Protein AF-A0A535GYM2-F1 (afdb_monomer_lite)

Radius of gyration: 23.07 Å; chains: 1; bounding box: 70×23×34 Å

Structure (mmCIF, N/CA/C/O backbone):
data_AF-A0A535GYM2-F1
#
_entry.id   AF-A0A535GYM2-F1
#
loop_
_atom_site.group_PDB
_atom_site.id
_atom_site.type_symbol
_atom_site.label_atom_id
_atom_site.label_alt_id
_atom_site.label_comp_id
_atom_site.label_asym_id
_atom_site.label_entity_id
_atom_site.label_seq_id
_atom_site.pdbx_PDB_ins_code
_atom_site.Cartn_x
_atom_site.Cartn_y
_atom_site.Cartn_z
_atom_site.occupancy
_atom_site.B_iso_or_equiv
_atom_site.auth_seq_id
_atom_site.auth_comp_id
_atom_site.auth_asym_id
_atom_site.auth_atom_id
_atom_site.pdbx_PDB_model_num
ATOM 1 N N . THR A 1 1 ? -8.607 0.084 -18.727 1.00 79.62 1 THR A N 1
ATOM 2 C CA . THR A 1 1 ? -8.901 0.576 -17.363 1.00 79.62 1 THR A CA 1
ATOM 3 C C . THR A 1 1 ? -7.667 1.225 -16.778 1.00 79.62 1 THR A C 1
ATOM 5 O O . THR A 1 1 ? -6.598 0.653 -16.924 1.00 79.62 1 THR A O 1
ATOM 8 N N . VAL A 1 2 ? -7.793 2.400 -16.154 1.00 90.62 2 VAL A N 1
ATOM 9 C CA . VAL A 1 2 ? -6.648 3.162 -15.600 1.00 90.62 2 VAL A CA 1
ATOM 10 C C . VAL A 1 2 ? -6.443 2.965 -14.089 1.00 90.62 2 VAL A C 1
ATOM 12 O O . VAL A 1 2 ? -5.373 3.256 -13.563 1.00 90.62 2 VAL A O 1
ATOM 15 N N . GLY A 1 3 ? -7.446 2.437 -13.386 1.00 96.44 3 GLY A N 1
ATOM 16 C CA . GLY A 1 3 ? -7.405 2.181 -11.949 1.00 96.44 3 GLY A CA 1
ATOM 17 C C . GLY A 1 3 ? -8.703 1.556 -11.435 1.00 96.44 3 GLY A C 1
ATOM 18 O O . GLY A 1 3 ? -9.611 1.279 -12.220 1.00 96.44 3 GLY A O 1
ATOM 19 N N . ALA A 1 4 ? -8.790 1.339 -10.124 1.00 97.69 4 ALA A N 1
ATOM 20 C CA . ALA A 1 4 ? -9.946 0.746 -9.455 1.00 97.69 4 ALA A CA 1
ATOM 21 C C . ALA A 1 4 ? -10.232 1.406 -8.098 1.00 97.69 4 ALA A C 1
ATOM 23 O O . ALA A 1 4 ? -9.313 1.755 -7.356 1.00 97.69 4 ALA A O 1
ATOM 24 N N . ALA A 1 5 ? -11.515 1.528 -7.745 1.00 97.31 5 ALA A N 1
ATOM 25 C CA . ALA A 1 5 ? -11.940 1.858 -6.388 1.00 97.31 5 ALA A CA 1
ATOM 26 C C . ALA A 1 5 ? -12.049 0.566 -5.564 1.00 97.31 5 ALA A C 1
ATOM 28 O O . ALA A 1 5 ? -12.943 -0.249 -5.781 1.00 97.31 5 ALA A O 1
ATOM 29 N N . LEU A 1 6 ? -11.134 0.377 -4.617 1.00 96.75 6 LEU A N 1
ATOM 30 C CA . LEU A 1 6 ? -10.981 -0.845 -3.837 1.00 96.75 6 LEU A CA 1
ATOM 31 C C . LEU A 1 6 ? -11.391 -0.625 -2.380 1.00 96.75 6 LEU A C 1
ATOM 33 O O . LEU A 1 6 ? -10.850 0.236 -1.680 1.00 96.75 6 LEU A O 1
ATOM 37 N N . ARG A 1 7 ? -12.329 -1.435 -1.887 1.00 96.38 7 ARG A N 1
ATOM 38 C CA . ARG A 1 7 ? -12.705 -1.443 -0.471 1.00 96.38 7 ARG A CA 1
ATOM 39 C C . ARG A 1 7 ? -11.862 -2.473 0.280 1.00 96.38 7 ARG A C 1
ATOM 41 O O . ARG A 1 7 ? -12.112 -3.664 0.184 1.00 96.38 7 ARG A O 1
ATOM 48 N N . THR A 1 8 ? -10.891 -1.995 1.049 1.00 95.06 8 THR A N 1
ATOM 49 C CA . THR A 1 8 ? -9.983 -2.825 1.864 1.00 95.06 8 THR A CA 1
ATOM 50 C C . THR A 1 8 ? -10.520 -3.114 3.268 1.00 95.06 8 THR A C 1
ATOM 52 O O . THR A 1 8 ? -10.086 -4.060 3.916 1.00 95.06 8 THR A O 1
ATOM 55 N N . ARG A 1 9 ? -11.480 -2.308 3.747 1.00 94.81 9 ARG A N 1
ATOM 56 C CA . ARG A 1 9 ? -12.137 -2.474 5.049 1.00 94.81 9 ARG A CA 1
ATOM 57 C C . ARG A 1 9 ? -13.642 -2.169 4.954 1.00 94.81 9 ARG A C 1
ATOM 59 O O . ARG A 1 9 ? -14.011 -1.173 4.317 1.00 94.81 9 ARG A O 1
ATOM 66 N N . PRO A 1 10 ? -14.516 -2.970 5.5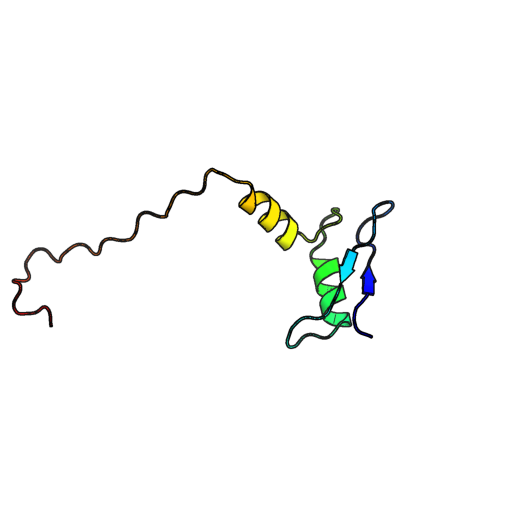96 1.00 94.50 10 PRO A N 1
ATOM 67 C CA . PRO A 1 10 ? -15.946 -2.677 5.688 1.00 94.50 10 PRO A CA 1
ATOM 68 C C . PRO A 1 10 ? -16.219 -1.304 6.311 1.00 94.50 10 PRO A C 1
ATOM 70 O O . PRO A 1 10 ? -15.479 -0.856 7.183 1.00 94.50 10 PRO A O 1
ATOM 73 N N . HIS A 1 11 ? -17.282 -0.636 5.854 1.00 95.44 11 HIS A N 1
ATOM 74 C CA . HIS A 1 11 ? -17.776 0.647 6.389 1.00 95.44 11 HIS A CA 1
ATOM 75 C C . HIS A 1 11 ? -16.791 1.833 6.372 1.00 95.44 11 HIS A C 1
ATOM 77 O O . HIS A 1 11 ? -17.080 2.885 6.932 1.00 95.44 11 HIS A O 1
ATOM 83 N N . VAL A 1 12 ? -15.652 1.716 5.684 1.00 95.81 12 VAL A N 1
ATOM 84 C CA . VAL A 1 12 ? -14.691 2.812 5.494 1.00 95.81 12 VAL A CA 1
ATOM 85 C C . VAL A 1 12 ? -14.666 3.247 4.026 1.00 95.81 12 VAL A C 1
ATOM 87 O O . VAL A 1 12 ? -14.993 2.463 3.133 1.00 95.81 12 VAL A O 1
ATOM 90 N N . LYS A 1 13 ? -14.286 4.505 3.755 1.00 96.94 13 LYS A N 1
ATOM 91 C CA . LYS A 1 13 ? -14.103 5.021 2.388 1.00 96.94 13 LYS A CA 1
ATOM 92 C C . LYS A 1 13 ? -13.174 4.100 1.571 1.00 96.94 13 LYS A C 1
ATOM 94 O O . LYS A 1 13 ? -12.117 3.725 2.088 1.00 96.94 13 LYS A O 1
ATOM 99 N N . PRO A 1 14 ? -13.506 3.770 0.310 1.00 96.81 14 PRO A N 1
ATOM 100 C CA . PRO A 1 14 ? -12.634 2.969 -0.551 1.00 96.81 14 PRO A CA 1
ATOM 101 C C . PRO A 1 14 ? -11.323 3.706 -0.864 1.00 96.81 14 PRO A C 1
ATOM 103 O O . PRO A 1 14 ? -11.228 4.924 -0.693 1.00 96.81 14 PRO A O 1
ATOM 106 N N . MET A 1 15 ? -10.301 2.969 -1.291 1.00 96.56 15 MET A N 1
ATOM 107 C CA . MET A 1 15 ? -9.044 3.509 -1.816 1.00 96.56 15 MET A CA 1
ATOM 108 C C . MET A 1 15 ? -9.063 3.499 -3.340 1.00 96.56 15 MET A C 1
ATOM 110 O O . MET A 1 15 ? -9.657 2.607 -3.935 1.00 96.56 15 MET A O 1
ATOM 114 N N . ILE A 1 16 ? -8.390 4.458 -3.969 1.00 97.62 16 ILE A N 1
ATOM 115 C CA . ILE A 1 16 ? -8.172 4.440 -5.416 1.00 97.62 16 ILE A CA 1
ATOM 116 C C . ILE A 1 16 ? -6.813 3.802 -5.680 1.00 97.62 16 ILE A C 1
ATOM 118 O O . ILE A 1 16 ? -5.810 4.257 -5.136 1.00 97.62 16 ILE A O 1
ATOM 122 N N . ILE A 1 17 ? -6.798 2.744 -6.487 1.00 97.44 17 ILE A N 1
ATOM 123 C CA . ILE A 1 17 ? -5.594 2.016 -6.880 1.00 97.44 17 ILE A CA 1
ATOM 124 C C . ILE A 1 17 ? -5.346 2.264 -8.359 1.00 97.44 17 ILE A C 1
ATOM 126 O O . ILE A 1 17 ? -6.221 2.014 -9.186 1.00 97.44 17 ILE A O 1
ATOM 130 N N . SER A 1 18 ? -4.148 2.723 -8.688 1.00 97.50 18 SER A N 1
ATOM 131 C CA . SER A 1 18 ? -3.633 2.771 -10.052 1.00 97.50 18 SER A CA 1
ATOM 132 C C . SER A 1 18 ? -2.487 1.778 -10.199 1.00 97.50 18 SER A C 1
ATOM 134 O O . SER A 1 18 ? -1.832 1.409 -9.223 1.00 97.50 18 SER A O 1
ATOM 136 N N . LEU A 1 19 ? -2.239 1.353 -11.432 1.00 96.94 19 LEU A N 1
ATOM 137 C CA . LEU A 1 19 ? -1.045 0.585 -11.770 1.00 96.94 19 LEU A CA 1
ATOM 138 C C . LEU A 1 19 ? 0.213 1.470 -11.729 1.00 96.94 1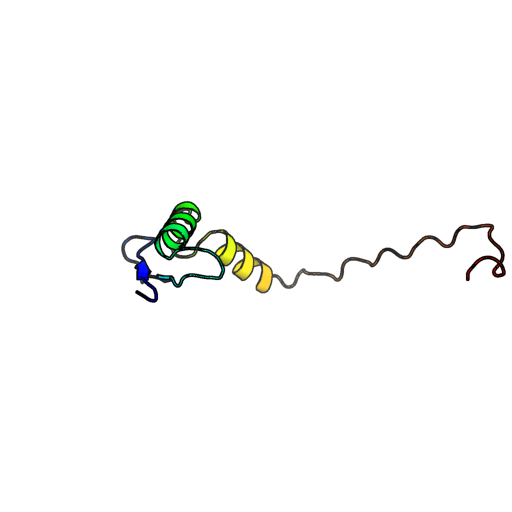9 LEU A C 1
ATOM 140 O O . LEU A 1 19 ? 0.148 2.668 -12.010 1.00 96.94 19 LEU A O 1
ATOM 144 N N . GLY A 1 20 ? 1.344 0.865 -11.367 1.00 94.94 20 GLY A N 1
ATOM 145 C CA . GLY A 1 20 ? 2.674 1.475 -11.440 1.00 94.94 20 GLY A CA 1
ATOM 146 C C . GLY A 1 20 ? 3.448 1.039 -12.690 1.00 94.94 20 GLY A C 1
ATOM 147 O O . GLY A 1 20 ? 2.872 0.593 -13.680 1.00 94.94 20 GLY A O 1
ATOM 148 N N . HIS A 1 21 ? 4.778 1.128 -12.647 1.00 97.31 21 HIS A N 1
ATOM 149 C CA . HIS A 1 21 ? 5.636 0.633 -13.727 1.00 97.31 21 HIS A CA 1
ATOM 150 C C . HIS A 1 21 ? 5.783 -0.899 -13.673 1.00 97.31 21 HIS A C 1
ATOM 152 O O . HIS A 1 21 ? 5.992 -1.456 -12.598 1.00 97.31 21 HIS A O 1
ATOM 158 N N . ARG A 1 22 ? 5.722 -1.572 -14.836 1.00 97.38 22 ARG A N 1
ATOM 159 C CA . ARG A 1 22 ? 5.926 -3.034 -15.000 1.00 97.38 22 ARG A CA 1
ATOM 160 C C . ARG A 1 22 ? 5.007 -3.923 -14.151 1.00 97.38 22 ARG A C 1
ATOM 162 O O . ARG A 1 22 ? 5.372 -5.041 -13.803 1.00 97.38 22 ARG A O 1
ATOM 169 N N . ILE A 1 23 ? 3.805 -3.453 -13.841 1.00 98.12 23 ILE A N 1
ATOM 170 C CA . ILE A 1 23 ? 2.816 -4.222 -13.090 1.00 98.12 23 ILE A CA 1
ATOM 171 C C . ILE A 1 23 ? 1.434 -4.030 -13.708 1.00 98.12 23 ILE A C 1
ATOM 173 O O . ILE A 1 23 ? 1.078 -2.931 -14.134 1.00 98.12 23 ILE A O 1
ATOM 177 N N . SER A 1 24 ? 0.648 -5.103 -13.776 1.00 98.06 24 SER A N 1
ATOM 178 C CA . SER A 1 24 ? -0.747 -5.003 -14.203 1.00 98.06 24 SER A CA 1
ATOM 179 C C . SER A 1 24 ? -1.612 -4.389 -13.092 1.00 98.06 24 SER A C 1
ATOM 181 O O . SER A 1 24 ? -1.242 -4.380 -11.911 1.00 98.06 24 SER A O 1
ATOM 183 N N . LEU A 1 25 ? -2.800 -3.894 -13.444 1.00 97.81 25 LEU A N 1
ATOM 184 C CA . LEU A 1 25 ? -3.762 -3.418 -12.447 1.00 97.81 25 LEU A CA 1
ATOM 185 C C . LEU A 1 25 ? -4.224 -4.552 -11.515 1.00 97.81 25 LEU A C 1
ATOM 187 O O . LEU A 1 25 ? -4.333 -4.340 -10.310 1.00 97.81 25 LEU A O 1
ATOM 191 N N . GLU A 1 26 ? -4.447 -5.752 -12.052 1.00 97.75 26 GLU A N 1
ATOM 192 C CA . GLU A 1 26 ? -4.852 -6.933 -11.281 1.00 97.75 26 GLU A CA 1
ATOM 193 C C . GLU A 1 26 ? -3.797 -7.310 -10.235 1.00 97.75 26 GLU A C 1
ATOM 195 O O . GLU A 1 26 ? -4.099 -7.425 -9.047 1.00 97.75 26 GLU A O 1
ATOM 200 N N . THR A 1 27 ? -2.534 -7.399 -10.655 1.00 97.94 27 THR A N 1
ATOM 201 C CA . THR A 1 27 ? -1.411 -7.697 -9.760 1.00 97.94 27 THR A CA 1
ATOM 202 C C . THR A 1 27 ? -1.239 -6.599 -8.703 1.00 97.94 27 THR A C 1
ATOM 204 O O . THR A 1 27 ? -0.968 -6.890 -7.540 1.00 97.94 27 THR A O 1
ATOM 207 N N . SER A 1 28 ? -1.457 -5.331 -9.069 1.00 97.62 28 SER A N 1
ATOM 208 C CA . SER A 1 28 ? -1.412 -4.205 -8.124 1.00 97.62 28 SER A CA 1
ATOM 209 C C . SER A 1 28 ? -2.492 -4.326 -7.040 1.00 97.62 28 SER A C 1
ATOM 211 O O . SER A 1 28 ? -2.201 -4.169 -5.855 1.00 97.62 28 SER A O 1
ATOM 213 N N . ILE A 1 29 ? -3.734 -4.649 -7.427 1.00 97.31 29 ILE A N 1
ATOM 214 C CA . ILE A 1 29 ? -4.850 -4.883 -6.493 1.00 97.31 29 ILE A CA 1
ATOM 215 C C . ILE A 1 29 ? -4.540 -6.063 -5.567 1.00 97.31 29 ILE A C 1
ATOM 217 O O . ILE A 1 29 ? -4.755 -5.955 -4.358 1.00 97.31 29 ILE A O 1
ATOM 221 N N . HIS A 1 30 ? -3.996 -7.154 -6.114 1.00 97.31 30 HIS A N 1
ATOM 222 C CA . HIS A 1 30 ? -3.594 -8.326 -5.340 1.00 97.31 30 HIS A CA 1
AT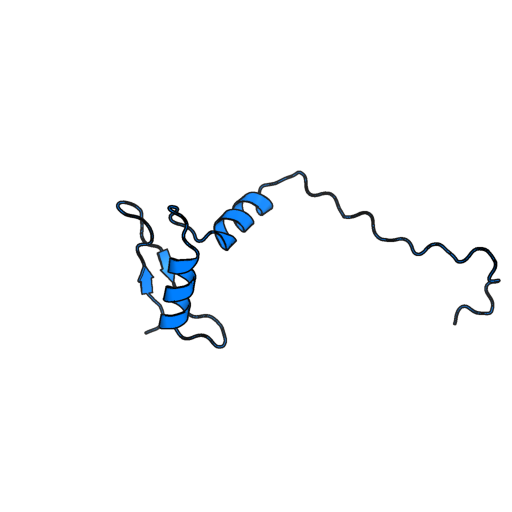OM 223 C C . HIS A 1 30 ? -2.601 -7.958 -4.227 1.00 97.31 30 HIS A C 1
ATOM 225 O O . HIS A 1 30 ? -2.857 -8.248 -3.057 1.00 97.31 30 HIS A O 1
ATOM 231 N N . TYR A 1 31 ? -1.516 -7.247 -4.555 1.00 97.00 31 TYR A N 1
ATOM 232 C CA . TYR A 1 31 ? -0.531 -6.827 -3.552 1.00 97.00 31 TYR A CA 1
ATOM 233 C C . TYR A 1 31 ? -1.105 -5.871 -2.508 1.00 97.00 31 TYR A C 1
ATOM 235 O O . TYR A 1 31 ? -0.769 -5.982 -1.327 1.00 97.00 31 TYR A O 1
ATOM 243 N N . VAL A 1 32 ? -1.980 -4.948 -2.915 1.00 97.00 32 VAL A N 1
ATOM 244 C CA . VAL A 1 32 ? -2.646 -4.027 -1.986 1.00 97.00 32 VAL A CA 1
ATOM 245 C C . VAL A 1 32 ? -3.495 -4.799 -0.977 1.00 97.00 32 VAL A C 1
ATOM 247 O O . VAL A 1 32 ? -3.343 -4.570 0.222 1.00 97.00 32 VAL A O 1
ATOM 250 N N . LEU A 1 33 ? -4.337 -5.735 -1.431 1.00 95.75 33 LEU A N 1
ATOM 251 C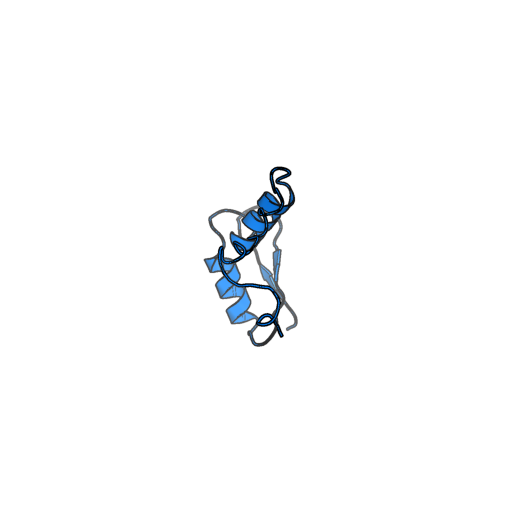 CA . LEU A 1 33 ? -5.170 -6.557 -0.546 1.00 95.75 33 LEU A CA 1
ATOM 252 C C . LEU A 1 33 ? -4.326 -7.435 0.382 1.00 95.75 33 LEU A C 1
ATOM 254 O O . LEU A 1 33 ? -4.585 -7.463 1.582 1.00 95.75 33 LEU A O 1
ATOM 258 N N . ALA A 1 34 ? -3.284 -8.085 -0.145 1.00 96.25 34 ALA A N 1
ATOM 259 C CA . ALA A 1 34 ? -2.373 -8.918 0.643 1.00 96.25 34 ALA A CA 1
ATOM 260 C C . ALA A 1 34 ? -1.595 -8.117 1.707 1.00 96.25 34 ALA A C 1
ATOM 262 O O . ALA A 1 34 ? -1.229 -8.643 2.757 1.00 96.25 34 ALA A O 1
ATOM 263 N N . SER A 1 35 ? -1.362 -6.827 1.456 1.00 96.50 35 SER A N 1
ATOM 264 C CA . SER A 1 35 ? -0.651 -5.927 2.371 1.00 96.50 35 SER A CA 1
ATOM 265 C C . SER A 1 35 ? -1.563 -5.259 3.409 1.00 96.50 35 SER A C 1
ATOM 267 O O . SER A 1 35 ? -1.071 -4.570 4.307 1.00 96.50 35 SER A O 1
ATOM 269 N N . CYS A 1 36 ? -2.885 -5.420 3.310 1.00 94.12 36 CYS A N 1
ATOM 270 C CA . CYS A 1 36 ? -3.844 -4.857 4.257 1.00 94.12 36 CYS A CA 1
ATOM 271 C C . CYS A 1 36 ? -4.046 -5.795 5.457 1.00 94.12 36 CYS A C 1
ATOM 273 O O . CYS A 1 36 ? -4.569 -6.895 5.327 1.00 94.12 36 CYS A O 1
ATOM 275 N N . LYS A 1 37 ? -3.692 -5.332 6.662 1.00 90.25 37 LYS A N 1
ATOM 276 C CA . LYS A 1 37 ? -3.817 -6.096 7.920 1.00 90.25 37 LYS A CA 1
ATOM 277 C C . LYS A 1 37 ? -4.910 -5.524 8.832 1.00 90.25 37 LYS A C 1
ATOM 279 O O . LYS A 1 37 ? -4.628 -5.049 9.925 1.00 90.25 37 LYS A O 1
ATOM 284 N N . GLY A 1 38 ? -6.155 -5.472 8.348 1.00 89.69 38 GLY A N 1
ATOM 285 C CA . GLY A 1 38 ? -7.310 -4.952 9.109 1.00 89.69 38 GLY A CA 1
ATOM 286 C C . GLY A 1 38 ? -7.460 -3.420 9.138 1.00 89.69 38 GLY A C 1
ATOM 287 O O . GLY A 1 38 ? -8.421 -2.893 9.704 1.00 89.69 38 GLY A O 1
ATOM 288 N N . TYR A 1 39 ? -6.556 -2.687 8.484 1.00 94.31 39 TYR A N 1
ATOM 289 C CA . TYR A 1 39 ? -6.639 -1.237 8.286 1.00 94.31 39 TYR A CA 1
ATOM 290 C C . TYR A 1 39 ? -7.098 -0.886 6.870 1.00 94.31 39 TYR A C 1
ATOM 292 O O . TYR A 1 39 ? -7.027 -1.701 5.954 1.00 94.31 39 TYR A O 1
ATOM 300 N N . ARG A 1 40 ? -7.547 0.364 6.684 1.00 95.81 40 ARG A N 1
ATOM 301 C CA . ARG A 1 40 ? -7.865 0.891 5.350 1.00 95.81 40 ARG A CA 1
ATOM 302 C C . ARG A 1 40 ? -6.607 0.970 4.479 1.00 95.81 40 ARG A C 1
ATOM 304 O O . ARG A 1 40 ? -6.642 0.497 3.352 1.00 95.81 40 ARG A O 1
ATOM 311 N N . LEU A 1 41 ? -5.533 1.579 4.989 1.00 96.50 41 LEU A N 1
ATOM 312 C CA . LEU A 1 41 ? -4.267 1.737 4.267 1.00 96.50 41 LEU A CA 1
ATOM 313 C C . LEU A 1 41 ? -3.431 0.444 4.322 1.00 96.50 41 LEU A C 1
ATOM 315 O O . LEU A 1 41 ? -3.448 -0.220 5.364 1.00 96.50 41 LEU A O 1
ATOM 319 N N . PRO A 1 42 ? -2.680 0.106 3.257 1.00 97.00 42 PRO A N 1
ATOM 320 C CA . PRO A 1 42 ? -1.728 -1.000 3.270 1.00 97.00 42 PRO A CA 1
ATOM 321 C C . PRO A 1 42 ? -0.638 -0.775 4.309 1.00 97.00 42 PRO A C 1
ATOM 323 O O . PRO A 1 42 ? -0.252 0.366 4.581 1.00 97.00 42 PRO A O 1
ATOM 326 N N . GLU A 1 43 ? -0.105 -1.866 4.851 1.00 97.44 43 GLU A N 1
ATOM 327 C CA . GLU A 1 43 ? 0.904 -1.797 5.902 1.00 97.44 43 GLU A CA 1
ATOM 328 C C . GLU A 1 43 ? 2.139 -0.952 5.531 1.00 97.44 43 GLU A C 1
ATOM 330 O O . GLU A 1 43 ? 2.520 -0.117 6.352 1.00 97.44 43 GLU A O 1
ATOM 335 N N . PRO A 1 44 ? 2.713 -1.044 4.310 1.00 96.75 44 PRO A N 1
ATOM 336 C CA . PRO A 1 44 ? 3.858 -0.215 3.931 1.00 96.75 44 PRO A CA 1
ATOM 337 C C . PRO A 1 44 ? 3.562 1.287 4.005 1.00 96.75 44 PRO A C 1
ATOM 339 O O . PRO A 1 44 ? 4.314 2.042 4.616 1.00 96.75 44 PRO A O 1
ATOM 342 N N . THR A 1 45 ? 2.432 1.731 3.448 1.00 96.50 45 THR A N 1
ATOM 343 C CA . THR A 1 45 ? 2.039 3.147 3.463 1.00 96.50 45 THR A CA 1
ATOM 344 C C . THR A 1 45 ? 1.703 3.621 4.874 1.00 96.50 45 THR A C 1
ATOM 346 O O . THR A 1 45 ? 2.029 4.746 5.239 1.00 96.50 45 THR A O 1
ATOM 349 N N . ARG A 1 46 ? 1.078 2.764 5.692 1.00 95.94 46 ARG A N 1
ATOM 350 C CA . ARG A 1 46 ? 0.756 3.081 7.089 1.00 95.94 46 ARG A CA 1
ATOM 351 C C . ARG A 1 46 ? 2.021 3.279 7.928 1.00 95.94 46 ARG A C 1
ATOM 353 O O . ARG A 1 46 ? 2.067 4.197 8.742 1.00 95.94 46 ARG A O 1
ATOM 360 N N . GLN A 1 47 ? 3.036 2.437 7.730 1.00 95.81 47 GLN A N 1
ATOM 361 C CA . GLN A 1 47 ? 4.327 2.579 8.404 1.00 95.81 47 GLN A CA 1
ATOM 362 C C . GLN A 1 47 ? 5.092 3.803 7.899 1.00 95.81 47 GLN A C 1
ATOM 364 O O . GLN A 1 47 ? 5.612 4.558 8.714 1.00 95.81 47 GLN A O 1
ATOM 369 N N . ALA A 1 48 ? 5.091 4.053 6.588 1.00 95.81 48 ALA A N 1
ATOM 370 C CA . ALA A 1 48 ? 5.701 5.251 6.016 1.00 95.81 48 ALA A CA 1
ATOM 371 C C . ALA A 1 48 ? 5.082 6.544 6.583 1.00 95.81 48 ALA A C 1
ATOM 373 O O . ALA A 1 48 ? 5.816 7.431 7.008 1.00 95.81 48 ALA A O 1
ATOM 374 N N . ASP A 1 49 ? 3.749 6.632 6.676 1.00 94.56 49 ASP A N 1
ATOM 375 C CA . ASP A 1 49 ? 3.060 7.781 7.288 1.00 94.56 49 ASP A CA 1
ATOM 376 C C . ASP A 1 49 ? 3.412 7.942 8.776 1.00 94.56 49 ASP A C 1
ATOM 378 O O . ASP A 1 49 ? 3.630 9.060 9.245 1.00 94.56 49 ASP A O 1
ATOM 382 N N . LYS A 1 50 ? 3.517 6.830 9.519 1.00 93.69 50 LYS A N 1
ATOM 383 C CA . LYS A 1 50 ? 3.935 6.849 10.928 1.00 93.69 50 LYS A CA 1
ATOM 384 C C . LYS A 1 50 ? 5.365 7.379 11.080 1.00 93.69 50 LYS A C 1
ATOM 386 O O . LYS A 1 50 ? 5.584 8.262 11.902 1.00 93.69 50 LYS A O 1
ATOM 391 N N . LEU A 1 51 ? 6.307 6.864 10.288 1.00 93.44 51 LEU A N 1
ATOM 392 C CA . LEU A 1 51 ? 7.717 7.267 10.317 1.00 93.44 51 LEU A CA 1
ATOM 393 C C . LEU A 1 51 ? 7.909 8.717 9.868 1.00 93.44 51 LEU A C 1
ATOM 395 O O . LEU A 1 51 ? 8.675 9.444 10.484 1.00 93.44 51 LEU A O 1
ATOM 399 N N . SER A 1 52 ? 7.169 9.179 8.859 1.00 92.75 52 SER A N 1
ATOM 400 C CA . SER A 1 52 ? 7.242 10.571 8.396 1.00 92.75 52 SER A CA 1
ATOM 401 C C . SER A 1 52 ? 6.838 11.590 9.468 1.00 92.75 52 SER A C 1
ATOM 403 O O . SER A 1 52 ? 7.194 12.762 9.361 1.00 92.75 52 SER A O 1
ATOM 405 N N . LYS A 1 53 ? 6.062 11.172 10.473 1.00 92.12 53 LYS A N 1
ATOM 406 C CA . LYS A 1 53 ? 5.641 12.010 11.606 1.00 92.12 53 LYS A CA 1
ATOM 407 C C . LYS A 1 53 ? 6.562 11.863 12.813 1.00 92.12 53 LYS A C 1
ATOM 409 O O . LYS A 1 53 ? 6.427 12.624 13.773 1.00 92.12 53 LYS A O 1
ATOM 414 N N . ASP A 1 54 ? 7.463 10.890 12.779 1.00 89.25 54 ASP A N 1
ATOM 415 C CA . ASP A 1 54 ? 8.417 10.650 13.841 1.00 89.25 54 ASP A CA 1
ATOM 416 C C . ASP A 1 54 ? 9.529 11.706 13.787 1.00 89.25 54 ASP A C 1
ATOM 418 O O . ASP A 1 54 ? 10.342 11.753 12.867 1.00 89.25 54 ASP A O 1
ATOM 422 N N . LYS A 1 55 ? 9.553 12.589 14.789 1.00 82.00 55 LYS A N 1
ATOM 423 C CA . LYS A 1 55 ? 10.559 13.655 14.915 1.00 82.00 55 LYS A CA 1
ATOM 424 C C . LYS A 1 55 ? 11.863 13.170 15.550 1.00 82.00 55 LYS A C 1
ATOM 426 O O . LYS A 1 55 ? 12.743 13.982 15.816 1.00 82.00 55 LYS A O 1
ATOM 431 N N . THR A 1 56 ? 11.976 11.878 15.847 1.00 85.62 56 THR A N 1
ATOM 432 C CA . THR A 1 56 ? 13.152 11.309 16.510 1.00 85.62 56 THR A CA 1
ATOM 433 C C . THR A 1 56 ? 14.262 10.905 15.543 1.00 85.62 56 THR A C 1
ATOM 435 O O . THR A 1 56 ? 15.330 10.509 16.011 1.00 85.62 56 THR A O 1
ATOM 438 N N . TYR A 1 57 ? 14.057 11.043 14.222 1.00 78.25 57 TYR A N 1
ATOM 439 C CA . TYR A 1 57 ? 15.129 10.845 13.247 1.00 78.25 57 TYR A CA 1
ATOM 440 C C . TYR A 1 57 ? 16.310 11.753 13.590 1.00 78.25 57 TYR A C 1
ATOM 442 O O . TYR A 1 57 ? 16.198 12.979 13.623 1.00 78.25 57 TYR A O 1
ATOM 450 N N . LYS A 1 58 ? 17.449 11.121 13.847 1.00 76.81 58 LYS A N 1
ATOM 451 C CA . LYS A 1 58 ? 18.741 11.781 13.942 1.00 76.81 58 LYS A CA 1
ATOM 452 C C . LYS A 1 58 ? 19.539 11.361 12.727 1.00 76.81 58 LYS A C 1
ATOM 454 O O . LYS A 1 58 ? 19.496 10.189 12.353 1.00 76.81 58 LYS A O 1
ATOM 459 N N . GLU A 1 59 ? 20.255 12.317 12.144 1.00 76.00 59 GLU A N 1
ATOM 460 C CA . GLU A 1 59 ? 21.255 12.039 11.118 1.00 76.00 59 GLU A CA 1
ATOM 461 C C . GLU A 1 59 ? 22.121 10.866 11.610 1.00 76.00 59 GLU A C 1
ATOM 463 O O . GLU A 1 59 ? 22.660 10.948 12.725 1.00 76.00 59 GL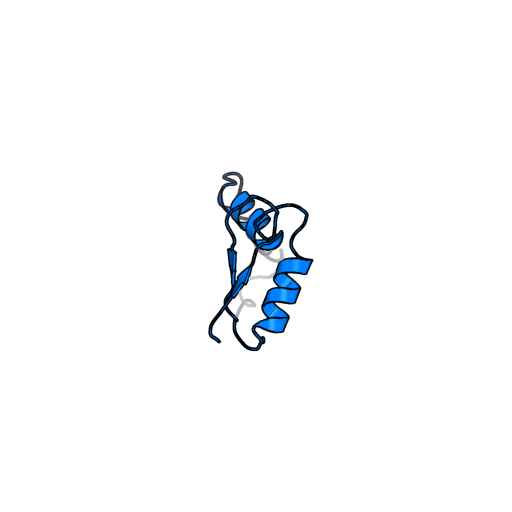U A O 1
ATOM 468 N N . PRO A 1 60 ? 22.210 9.748 10.868 1.00 75.31 60 PRO A N 1
ATOM 469 C CA . PRO A 1 60 ? 23.143 8.702 11.233 1.00 75.31 60 PRO A CA 1
ATOM 470 C C . PRO A 1 60 ? 24.531 9.335 11.257 1.00 75.31 60 PRO A C 1
ATOM 472 O O . PRO A 1 60 ? 24.919 10.021 10.312 1.00 75.31 60 PRO A O 1
ATOM 475 N N . GLN A 1 61 ? 25.254 9.150 12.361 1.00 78.00 61 GLN A N 1
ATOM 476 C CA . GLN A 1 61 ? 26.616 9.647 12.490 1.00 78.00 61 GLN A CA 1
ATOM 477 C C . GLN A 1 61 ? 27.419 9.031 11.340 1.00 78.00 61 GLN A C 1
ATOM 479 O O . GLN A 1 61 ? 27.606 7.813 11.301 1.00 78.00 61 GLN A O 1
ATOM 484 N N . MET A 1 62 ? 27.769 9.859 10.349 1.00 61.78 62 MET A N 1
ATOM 485 C CA . MET A 1 62 ? 28.509 9.424 9.169 1.00 61.78 62 MET A CA 1
ATOM 486 C C . MET A 1 62 ? 29.740 8.656 9.639 1.00 61.78 62 MET A C 1
ATOM 488 O O . MET A 1 62 ? 30.429 9.084 10.566 1.00 61.78 62 MET A O 1
ATOM 492 N N . TYR A 1 63 ? 29.999 7.508 9.019 1.00 63.25 63 TYR A N 1
ATOM 493 C CA . TYR A 1 63 ? 31.249 6.794 9.223 1.00 63.25 63 TYR A CA 1
ATOM 494 C C . TYR A 1 63 ? 32.385 7.714 8.771 1.00 63.25 63 TYR A C 1
ATOM 496 O O . TYR A 1 63 ? 32.617 7.870 7.575 1.00 63.25 63 TYR A O 1
ATOM 504 N N . GLU A 1 64 ? 33.075 8.347 9.719 1.00 63.59 64 GLU A N 1
ATOM 505 C CA . GLU A 1 64 ? 34.403 8.885 9.462 1.00 63.59 64 GLU A CA 1
ATOM 506 C C . GLU A 1 64 ? 35.333 7.678 9.305 1.00 63.59 64 GLU A C 1
ATOM 508 O O . GLU A 1 64 ? 35.492 6.902 10.260 1.00 63.59 64 GLU A O 1
ATOM 513 N N . PRO A 1 65 ? 35.938 7.462 8.122 1.00 66.69 65 PRO A N 1
ATOM 514 C CA . PRO A 1 65 ? 36.968 6.450 7.994 1.00 66.69 65 PRO A CA 1
ATOM 515 C C . PRO A 1 65 ? 38.047 6.771 9.019 1.00 66.69 65 PRO A C 1
ATOM 517 O O . PRO A 1 65 ? 38.549 7.898 9.062 1.00 66.69 65 PRO A O 1
ATOM 520 N N . ARG A 1 66 ? 38.409 5.799 9.867 1.00 66.62 66 ARG A N 1
ATOM 521 C CA . ARG A 1 66 ? 39.579 5.979 10.731 1.00 66.62 66 ARG A CA 1
ATOM 522 C C . ARG A 1 66 ? 40.746 6.269 9.802 1.00 66.62 66 ARG A C 1
ATOM 524 O O . ARG A 1 66 ? 41.081 5.407 8.990 1.00 66.62 66 ARG A O 1
ATOM 531 N N . ARG A 1 67 ? 41.358 7.455 9.914 1.00 61.16 67 ARG A N 1
ATOM 532 C CA . ARG A 1 67 ? 42.646 7.696 9.259 1.00 61.16 67 ARG A CA 1
ATOM 533 C C . ARG A 1 67 ? 43.559 6.540 9.669 1.00 61.16 67 ARG A C 1
ATOM 535 O O . ARG A 1 67 ? 43.692 6.310 10.877 1.00 61.16 67 ARG A O 1
ATOM 542 N N . PRO A 1 68 ? 44.122 5.778 8.722 1.00 66.38 68 PRO A N 1
ATOM 543 C CA . PRO A 1 68 ? 45.065 4.735 9.074 1.00 66.38 68 PRO A CA 1
ATOM 544 C C . PRO A 1 68 ? 46.219 5.390 9.838 1.00 66.38 68 PRO A C 1
ATOM 546 O O . PRO A 1 68 ? 46.912 6.266 9.324 1.00 66.38 68 PRO A O 1
ATOM 549 N N . GLN A 1 69 ? 46.372 5.027 11.111 1.00 64.50 69 GLN A N 1
ATOM 550 C CA . GLN A 1 69 ? 47.469 5.511 11.940 1.00 64.50 69 GLN A CA 1
ATOM 551 C C . GLN A 1 69 ? 48.750 4.859 11.421 1.00 64.50 69 GLN A C 1
ATOM 553 O O . GLN A 1 69 ? 48.962 3.669 11.637 1.00 64.50 69 GLN A O 1
ATOM 558 N N . GLY A 1 70 ? 49.571 5.629 10.704 1.00 63.09 70 GLY A N 1
ATOM 559 C CA . GLY A 1 70 ? 50.890 5.184 10.246 1.00 63.09 70 GLY A CA 1
ATOM 560 C C . GLY A 1 70 ? 51.175 5.329 8.752 1.00 63.09 70 GLY A C 1
ATOM 561 O O . GLY A 1 70 ? 52.288 5.015 8.349 1.00 63.09 70 GLY A O 1
ATOM 562 N N . LEU A 1 71 ? 50.236 5.824 7.941 1.00 57.41 71 LEU A N 1
ATOM 563 C CA . LEU A 1 71 ? 50.530 6.210 6.557 1.00 57.41 71 LEU A CA 1
ATOM 564 C C . LEU A 1 71 ? 50.877 7.699 6.521 1.00 57.41 71 LEU A C 1
ATOM 566 O O . LEU A 1 71 ? 50.082 8.540 6.945 1.00 57.41 71 LEU A O 1
ATOM 570 N N . SER A 1 72 ? 52.088 8.025 6.074 1.00 64.44 72 SER A N 1
ATOM 571 C CA . SER A 1 72 ? 52.438 9.403 5.748 1.00 64.44 72 SER A CA 1
ATOM 572 C C . SER A 1 72 ? 51.660 9.833 4.497 1.00 64.44 72 SER A C 1
ATOM 574 O O . SER A 1 72 ? 51.329 9.021 3.636 1.00 64.44 72 SER A O 1
ATOM 576 N N . GLU A 1 73 ? 51.393 11.133 4.374 1.00 58.94 73 GLU A N 1
ATOM 577 C CA . GLU A 1 73 ? 50.592 11.722 3.290 1.00 58.94 73 GLU A CA 1
ATOM 578 C C . GLU A 1 73 ? 50.997 11.396 1.830 1.00 58.94 73 GLU A C 1
ATOM 580 O O . GLU A 1 73 ? 50.10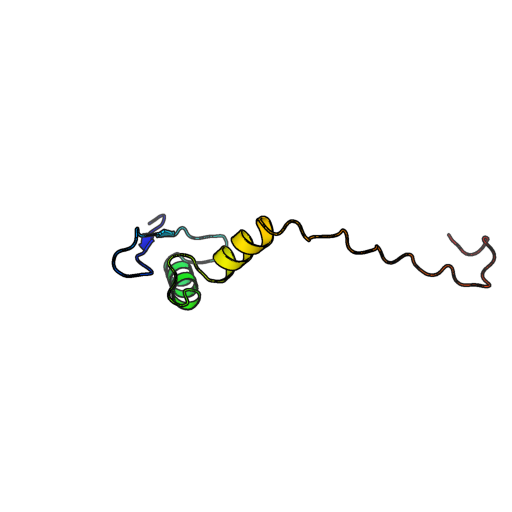1 11.448 0.987 1.00 58.94 73 GLU A O 1
ATOM 585 N N . PRO A 1 74 ? 52.256 11.059 1.454 1.00 56.53 74 PRO A N 1
ATOM 586 C CA . PRO A 1 74 ? 52.590 10.899 0.036 1.00 56.53 74 PRO A CA 1
ATOM 587 C C . PRO A 1 74 ? 51.960 9.685 -0.672 1.00 56.53 74 PRO A C 1
ATOM 589 O O . PRO A 1 74 ? 52.123 9.586 -1.882 1.00 56.53 74 PRO A O 1
ATOM 592 N N . GLU A 1 75 ? 51.238 8.795 0.018 1.00 56.47 75 GLU A N 1
ATOM 593 C CA . GLU A 1 75 ? 50.578 7.621 -0.594 1.00 56.47 75 GLU A CA 1
ATOM 594 C C . GLU A 1 75 ? 49.056 7.779 -0.825 1.00 56.47 75 GLU A C 1
ATOM 596 O O . GLU A 1 75 ? 48.372 6.799 -1.115 1.00 56.47 75 GLU A O 1
ATOM 601 N N . LEU A 1 76 ? 48.490 8.987 -0.686 1.00 52.41 76 LEU A N 1
ATOM 602 C CA . LEU A 1 76 ? 47.033 9.217 -0.756 1.00 52.41 76 LEU A CA 1
ATOM 603 C C . LEU A 1 76 ? 46.475 9.764 -2.094 1.00 52.41 76 LEU A C 1
ATOM 605 O O . LEU A 1 76 ? 45.379 10.326 -2.092 1.00 52.41 76 LEU A O 1
ATOM 609 N N . TRP A 1 77 ? 47.139 9.571 -3.240 1.00 50.28 77 TRP A N 1
ATOM 610 C CA . TRP A 1 77 ? 46.549 9.831 -4.570 1.00 50.28 77 TRP A CA 1
ATOM 611 C C . TRP A 1 77 ? 47.107 8.922 -5.667 1.00 50.28 77 TRP A C 1
ATOM 613 O O . TRP A 1 77 ? 48.342 8.747 -5.730 1.00 50.28 77 TRP A O 1
#

Foldseek 3Di:
DAWDFAALEPPDGTDIGGDDPPDDRVRRNVVQNVQDDRDRGGPVVVVVVVVVPDPPDDDDPPPDPPPPPPDDPPVPD

pLDDT: mean 86.77, std 14.53, range [50.28, 98.12]

Sequence (77 aa):
TVGAALRTRPHVKPMIISLGHRISLETSIHYVLASCKGYRLPEPTRQADKLSKDKTYKEPQMYEPRRPQGLSEPELW

Secondary structure (DSSP, 8-state):
--EEEE--STTSPPEEEE--TT--HHHHHHHHHHT-SSSSS-HHHHHHHHHHT-TT-------PPPP-TT--GGG--